Protein AF-A0A9E2RJV8-F1 (afdb_monomer_lite)

Structure (mmCIF, N/CA/C/O backbone):
data_AF-A0A9E2RJV8-F1
#
_entry.id   AF-A0A9E2RJV8-F1
#
loop_
_atom_site.group_PDB
_atom_site.id
_atom_site.type_symbol
_atom_site.label_atom_id
_atom_site.label_alt_id
_atom_site.label_comp_id
_atom_site.label_asym_id
_atom_site.label_entity_id
_atom_site.label_seq_id
_atom_site.pdbx_PDB_ins_code
_atom_site.Cartn_x
_atom_site.Cartn_y
_atom_site.Cartn_z
_atom_site.occupancy
_atom_site.B_iso_or_equiv
_atom_site.auth_seq_id
_atom_site.auth_comp_id
_atom_site.auth_asym_id
_atom_site.auth_atom_id
_atom_site.pdbx_PDB_model_num
ATOM 1 N N . MET A 1 1 ? 11.365 17.466 -7.780 1.00 45.25 1 MET A N 1
ATOM 2 C CA . MET A 1 1 ? 11.396 16.593 -8.972 1.00 45.25 1 MET A CA 1
ATOM 3 C C . MET A 1 1 ? 10.078 15.843 -9.010 1.00 45.25 1 MET A C 1
ATOM 5 O O . MET A 1 1 ? 9.715 15.278 -7.991 1.00 45.25 1 MET A O 1
ATOM 9 N N . ASN A 1 2 ? 9.336 15.902 -10.117 1.00 55.72 2 ASN A N 1
ATOM 10 C CA . ASN A 1 2 ? 8.116 15.109 -10.279 1.00 55.72 2 ASN A CA 1
ATOM 11 C C . ASN A 1 2 ? 8.530 13.713 -10.754 1.00 55.72 2 ASN A C 1
ATOM 13 O O . ASN A 1 2 ? 8.803 13.525 -11.942 1.00 55.72 2 ASN A O 1
ATOM 17 N N . SER A 1 3 ? 8.650 12.765 -9.827 1.00 64.25 3 SER A N 1
ATOM 18 C CA . SER A 1 3 ? 8.932 11.364 -10.138 1.00 64.25 3 SER A CA 1
ATOM 19 C C . SER A 1 3 ? 7.815 10.815 -11.028 1.00 64.25 3 SER A C 1
ATOM 21 O O . SER A 1 3 ? 6.638 10.880 -10.676 1.00 64.25 3 SER A O 1
ATOM 23 N N . ARG A 1 4 ? 8.169 10.310 -12.214 1.00 83.19 4 ARG A N 1
ATOM 24 C CA . ARG A 1 4 ? 7.227 9.634 -13.118 1.00 83.19 4 ARG A CA 1
ATOM 25 C C . ARG A 1 4 ? 7.193 8.161 -12.739 1.00 83.19 4 ARG A C 1
ATOM 27 O O . ARG A 1 4 ? 8.244 7.524 -12.721 1.00 83.19 4 ARG A O 1
ATOM 34 N N . GLY A 1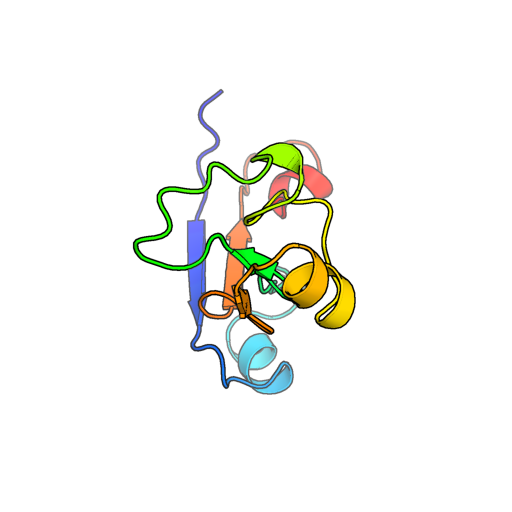 5 ? 6.010 7.642 -12.441 1.00 88.81 5 GLY A N 1
ATOM 35 C CA . GLY A 1 5 ? 5.839 6.266 -11.994 1.00 88.81 5 GLY A CA 1
ATOM 36 C C . GLY A 1 5 ? 4.521 5.658 -12.443 1.00 88.81 5 GLY A C 1
ATOM 37 O O . GLY A 1 5 ? 3.678 6.332 -13.040 1.00 88.81 5 GLY A O 1
ATOM 38 N N . ALA A 1 6 ? 4.367 4.375 -12.144 1.00 90.81 6 ALA A N 1
ATOM 39 C CA . ALA A 1 6 ? 3.139 3.624 -12.341 1.00 90.81 6 ALA A CA 1
ATOM 40 C C . ALA A 1 6 ? 2.633 3.105 -10.994 1.00 90.81 6 ALA A C 1
ATOM 42 O O . ALA A 1 6 ? 3.417 2.705 -10.130 1.00 90.81 6 ALA A O 1
ATOM 43 N N . MET A 1 7 ? 1.310 3.105 -10.840 1.00 92.19 7 MET A N 1
ATOM 44 C CA . MET A 1 7 ? 0.630 2.468 -9.723 1.00 92.19 7 MET A CA 1
ATOM 45 C C . MET A 1 7 ? -0.308 1.398 -10.265 1.00 92.19 7 MET A C 1
ATOM 47 O O . MET A 1 7 ? -1.088 1.663 -11.181 1.00 92.19 7 MET A O 1
ATOM 51 N N . TYR A 1 8 ? -0.249 0.209 -9.678 1.00 92.94 8 TYR A N 1
ATOM 52 C CA . TYR A 1 8 ? -1.179 -0.875 -9.970 1.00 92.94 8 TYR A CA 1
ATOM 53 C C . TYR A 1 8 ? -1.847 -1.333 -8.679 1.00 92.94 8 TYR A C 1
ATOM 55 O O . TYR A 1 8 ? -1.223 -1.318 -7.620 1.00 92.94 8 TYR A O 1
ATOM 63 N N . THR A 1 9 ? -3.128 -1.692 -8.751 1.00 94.94 9 THR A N 1
ATOM 64 C CA . THR A 1 9 ? -3.928 -2.024 -7.566 1.00 94.94 9 THR A CA 1
ATOM 65 C C . THR A 1 9 ? -4.627 -3.364 -7.738 1.00 94.94 9 THR A C 1
ATOM 67 O O . THR A 1 9 ? -4.951 -3.766 -8.857 1.00 94.94 9 THR A O 1
ATOM 70 N N . ALA A 1 10 ? -4.866 -4.054 -6.627 1.00 96.12 10 ALA A N 1
ATOM 71 C CA . ALA A 1 10 ? -5.610 -5.305 -6.594 1.00 96.12 10 ALA A CA 1
ATOM 72 C C . ALA A 1 10 ? -6.596 -5.342 -5.408 1.00 96.12 10 ALA A C 1
ATOM 74 O O . ALA A 1 10 ? -6.399 -4.643 -4.410 1.00 96.12 10 ALA A O 1
ATOM 75 N N . PRO A 1 11 ? -7.686 -6.131 -5.491 1.00 95.88 11 PRO A N 1
ATOM 76 C CA . PRO A 1 11 ? -8.689 -6.205 -4.432 1.00 95.88 11 PRO A CA 1
ATOM 77 C C . PRO A 1 11 ? -8.120 -6.704 -3.102 1.00 95.88 11 PRO A C 1
ATOM 79 O O . PRO A 1 11 ? -7.280 -7.594 -3.076 1.00 95.88 11 PRO A O 1
ATOM 82 N N . ARG A 1 12 ? -8.659 -6.191 -1.991 1.00 93.31 12 ARG A N 1
ATOM 83 C CA . ARG A 1 12 ? -8.257 -6.532 -0.615 1.00 93.31 12 ARG A CA 1
ATOM 84 C C . ARG A 1 12 ? -8.143 -8.033 -0.331 1.00 93.31 12 ARG A C 1
ATOM 8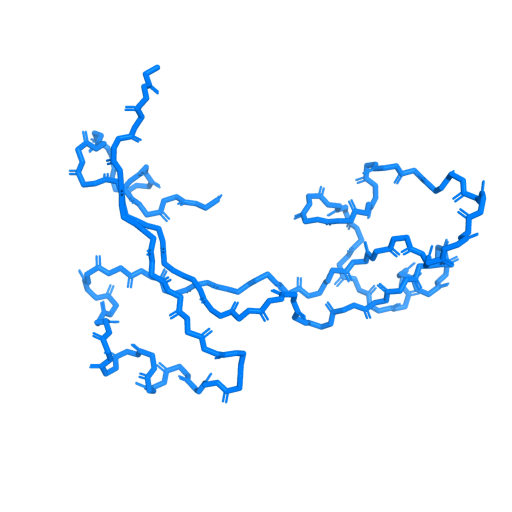6 O O . ARG A 1 12 ? -7.196 -8.450 0.314 1.00 93.31 12 ARG A O 1
ATOM 93 N N . GLY A 1 13 ? -9.124 -8.818 -0.777 1.00 91.19 13 GLY A N 1
ATOM 94 C CA . GLY A 1 13 ? -9.239 -10.244 -0.449 1.00 91.19 13 GLY A CA 1
ATOM 95 C C . GLY A 1 13 ? -8.335 -11.172 -1.263 1.00 91.19 13 GLY A C 1
ATOM 96 O O . GLY A 1 13 ? -8.536 -12.379 -1.225 1.00 91.19 13 GLY A O 1
ATOM 97 N N . MET A 1 14 ? -7.400 -10.631 -2.046 1.00 94.69 14 MET A N 1
ATOM 98 C CA . MET A 1 14 ? -6.463 -11.433 -2.829 1.00 94.69 14 MET A CA 1
ATOM 99 C C . MET A 1 14 ? -5.345 -11.984 -1.940 1.00 94.69 14 MET A C 1
ATOM 101 O O . MET A 1 14 ? -4.806 -11.241 -1.121 1.00 94.69 14 MET A O 1
ATOM 105 N N . SER A 1 15 ? -4.999 -13.262 -2.118 1.00 93.31 15 SER A N 1
ATOM 106 C CA . SER A 1 15 ? -3.836 -13.873 -1.467 1.00 93.31 15 SER A CA 1
ATOM 107 C C . SER A 1 15 ? -2.528 -13.371 -2.079 1.00 93.31 15 SER A C 1
ATOM 109 O O . SER A 1 15 ? -2.494 -12.945 -3.234 1.00 93.31 15 SER A O 1
ATOM 111 N N . GLU A 1 16 ? -1.440 -13.466 -1.317 1.00 91.31 16 GLU A N 1
ATOM 112 C CA . GLU A 1 16 ? -0.100 -13.084 -1.777 1.00 91.31 16 GLU A CA 1
ATOM 113 C C . GLU A 1 16 ? 0.349 -13.884 -3.008 1.00 91.31 16 GLU A C 1
ATOM 115 O O . GLU A 1 16 ? 0.904 -13.302 -3.939 1.00 91.31 16 GLU A O 1
ATOM 120 N N . ASP A 1 17 ? 0.017 -15.176 -3.080 1.00 94.19 17 ASP A N 1
ATOM 121 C CA . ASP A 1 17 ? 0.329 -16.017 -4.242 1.00 94.19 17 ASP A CA 1
ATOM 122 C C . ASP A 1 17 ? -0.332 -15.488 -5.524 1.00 94.19 17 ASP A C 1
ATOM 124 O O . ASP A 1 17 ? 0.335 -15.297 -6.540 1.00 94.19 17 ASP A O 1
ATOM 128 N N . HIS A 1 18 ? -1.622 -15.136 -5.467 1.00 95.62 18 HIS A N 1
ATOM 129 C CA . HIS A 1 18 ? -2.337 -14.565 -6.615 1.00 95.62 18 HIS A CA 1
ATOM 130 C C . HIS A 1 18 ? -1.844 -13.166 -7.002 1.00 95.62 18 HIS A C 1
ATOM 132 O O . HIS A 1 18 ? -1.962 -12.758 -8.162 1.00 95.62 18 HIS A O 1
ATOM 138 N N . LEU A 1 19 ? -1.309 -12.401 -6.050 1.00 95.31 19 LEU A N 1
ATOM 139 C CA . LEU A 1 19 ? -0.656 -11.127 -6.342 1.00 95.31 19 LEU A CA 1
ATOM 140 C C . LEU A 1 19 ? 0.677 -11.352 -7.069 1.00 95.31 19 LEU A C 1
ATOM 142 O O . LEU A 1 19 ? 0.945 -10.683 -8.072 1.00 95.31 19 LEU A O 1
ATOM 146 N N . ASN A 1 20 ? 1.476 -12.316 -6.607 1.00 94.31 20 ASN A N 1
ATOM 147 C CA . ASN A 1 20 ? 2.771 -12.667 -7.191 1.00 94.31 20 ASN A CA 1
ATOM 148 C C . ASN A 1 20 ? 2.640 -13.261 -8.608 1.00 94.31 20 ASN A C 1
ATOM 150 O O . ASN A 1 20 ? 3.482 -12.996 -9.463 1.00 94.31 20 ASN A O 1
ATOM 154 N N . GLU A 1 21 ? 1.553 -13.982 -8.897 1.00 95.38 21 GLU A N 1
ATOM 155 C CA . GLU A 1 21 ? 1.212 -14.432 -10.259 1.00 95.38 21 GLU A CA 1
ATOM 156 C C . GLU A 1 21 ? 0.977 -13.264 -11.234 1.00 95.38 21 GLU A C 1
ATOM 158 O O . GLU A 1 21 ? 1.250 -13.384 -12.429 1.00 95.38 21 GLU A O 1
ATOM 163 N N . ARG A 1 22 ? 0.463 -12.126 -10.745 1.00 94.19 22 ARG A N 1
ATOM 164 C CA . ARG A 1 22 ? 0.158 -10.943 -11.573 1.00 94.19 22 ARG A CA 1
ATOM 165 C C . ARG A 1 22 ? 1.384 -10.078 -11.809 1.00 94.19 22 ARG A C 1
ATOM 167 O O . ARG A 1 22 ? 1.651 -9.674 -12.937 1.00 94.19 22 ARG A O 1
ATOM 174 N N . VAL A 1 23 ? 2.076 -9.739 -10.726 1.00 93.44 23 VAL A N 1
ATOM 175 C CA . VAL A 1 23 ? 3.325 -8.981 -10.758 1.00 93.44 23 VAL A CA 1
ATOM 176 C C . VAL A 1 23 ? 4.297 -9.688 -9.817 1.00 93.44 23 VAL A C 1
ATOM 178 O O . VAL A 1 23 ? 4.089 -9.622 -8.602 1.00 93.44 23 VAL A O 1
ATOM 181 N N . PRO A 1 24 ? 5.331 -10.360 -10.357 1.00 91.06 24 PRO A N 1
ATOM 182 C CA . PRO A 1 24 ? 6.301 -11.078 -9.544 1.00 91.06 24 PRO A CA 1
ATOM 183 C C . PRO A 1 24 ? 7.076 -10.155 -8.603 1.00 91.06 24 PRO A C 1
ATOM 185 O O . PRO A 1 24 ? 7.415 -9.027 -8.974 1.00 91.06 24 PRO A O 1
ATOM 188 N N . LEU A 1 25 ? 7.460 -10.667 -7.430 1.00 86.94 25 LEU A N 1
ATOM 189 C CA . LEU A 1 25 ? 8.243 -9.915 -6.435 1.00 86.94 25 LEU A CA 1
ATOM 190 C C . LEU A 1 25 ? 9.602 -9.409 -6.952 1.00 86.94 25 LEU A C 1
ATOM 192 O O . LEU A 1 25 ? 10.148 -8.449 -6.413 1.00 86.94 25 LEU A O 1
ATOM 196 N N . SER A 1 26 ? 10.145 -10.022 -8.009 1.00 86.25 26 SER A N 1
ATOM 197 C CA . SER A 1 26 ? 11.361 -9.554 -8.687 1.00 86.25 26 SER A CA 1
ATOM 198 C C . SER A 1 26 ? 11.161 -8.263 -9.493 1.00 86.25 26 SER A C 1
ATOM 200 O O . SER A 1 26 ? 12.143 -7.620 -9.856 1.00 86.25 26 SER A O 1
ATOM 202 N N . VAL A 1 27 ? 9.912 -7.881 -9.780 1.00 88.56 27 VAL A N 1
ATOM 203 C CA . VAL A 1 27 ? 9.552 -6.659 -10.516 1.00 88.56 27 VAL A CA 1
ATOM 204 C C . VAL A 1 27 ? 9.153 -5.548 -9.549 1.00 88.56 27 VAL A C 1
ATOM 206 O O . VAL A 1 27 ? 9.622 -4.414 -9.675 1.00 88.56 27 VAL A O 1
ATOM 209 N N . ALA A 1 28 ? 8.277 -5.858 -8.592 1.00 90.31 28 ALA A N 1
ATOM 210 C CA . ALA A 1 28 ? 7.814 -4.911 -7.587 1.00 90.31 28 ALA A CA 1
ATOM 211 C C . ALA A 1 28 ? 7.221 -5.619 -6.366 1.00 90.31 28 ALA A C 1
ATOM 213 O O . ALA A 1 28 ? 6.811 -6.775 -6.439 1.00 90.31 28 ALA A O 1
ATOM 214 N N . GLN A 1 29 ? 7.139 -4.896 -5.251 1.00 89.12 29 GLN A N 1
ATOM 215 C CA . GLN A 1 29 ? 6.601 -5.414 -3.997 1.00 89.12 29 GLN A CA 1
ATOM 216 C C . GLN A 1 29 ? 5.192 -4.874 -3.746 1.00 89.12 29 GLN A C 1
ATOM 218 O O . GLN A 1 29 ? 4.962 -3.661 -3.722 1.00 89.12 29 GLN A O 1
ATOM 223 N N . TRP A 1 30 ? 4.246 -5.792 -3.555 1.00 93.06 30 TRP A N 1
ATOM 224 C CA . TRP A 1 30 ? 2.893 -5.467 -3.123 1.00 93.06 30 TRP A CA 1
ATOM 225 C C . TRP A 1 30 ? 2.901 -4.992 -1.673 1.00 93.06 30 TRP A C 1
ATOM 227 O O . TRP A 1 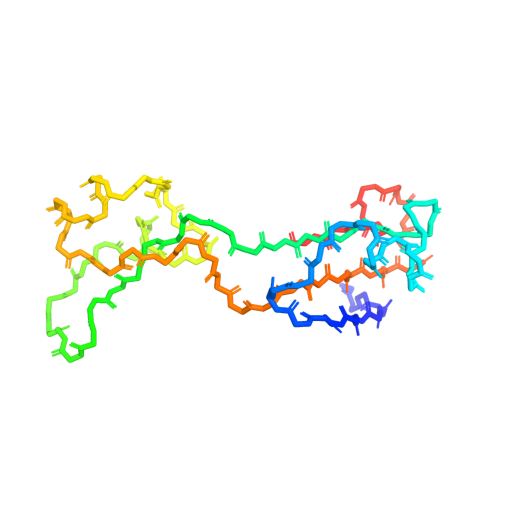30 ? 3.562 -5.579 -0.822 1.00 93.06 30 TRP A O 1
ATOM 237 N N . HIS A 1 31 ? 2.124 -3.958 -1.375 1.00 93.00 31 HIS A N 1
ATOM 238 C CA . HIS A 1 31 ? 1.875 -3.520 -0.006 1.00 93.00 31 HIS A CA 1
ATOM 239 C C . HIS A 1 31 ? 0.393 -3.206 0.190 1.00 93.00 31 HIS A C 1
ATOM 241 O O . HIS A 1 31 ? -0.349 -2.908 -0.753 1.00 93.00 31 HIS A O 1
ATOM 247 N N . ALA A 1 32 ? -0.041 -3.285 1.442 1.00 93.38 32 ALA A N 1
ATOM 248 C CA . ALA A 1 32 ? -1.374 -2.914 1.873 1.00 93.38 32 ALA A CA 1
ATOM 249 C C . ALA A 1 32 ? -1.265 -2.017 3.103 1.00 93.38 32 ALA A C 1
ATOM 251 O O . ALA A 1 32 ? -0.436 -2.236 3.9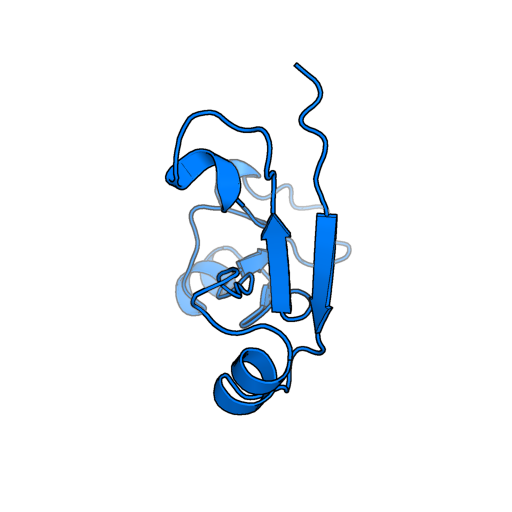84 1.00 93.38 32 ALA A O 1
ATOM 252 N N . HIS A 1 33 ? -2.136 -1.018 3.189 1.00 93.12 33 HIS A N 1
ATOM 253 C CA . HIS A 1 33 ? -2.237 -0.225 4.400 1.00 93.12 33 HIS A CA 1
ATOM 254 C C . HIS A 1 33 ? -3.029 -1.008 5.448 1.00 93.12 33 HIS A C 1
ATOM 256 O O . HIS A 1 33 ? -4.238 -1.185 5.294 1.00 93.12 33 HIS A O 1
ATOM 262 N N . VAL A 1 34 ? -2.357 -1.484 6.493 1.00 93.75 34 VAL A N 1
ATOM 263 C CA . VAL A 1 34 ? -2.946 -2.334 7.537 1.00 93.75 34 VAL A CA 1
ATOM 264 C C . VAL A 1 34 ? -2.943 -1.659 8.902 1.00 93.75 34 VAL A C 1
ATOM 266 O O . VAL A 1 34 ? -2.166 -0.739 9.144 1.00 93.75 34 VAL A O 1
ATOM 269 N N . ASN A 1 35 ? -3.825 -2.127 9.784 1.00 94.62 35 ASN A N 1
ATOM 270 C CA . ASN A 1 35 ? -3.912 -1.722 11.186 1.00 94.62 35 ASN A CA 1
ATOM 271 C C . ASN A 1 35 ? -4.052 -0.206 11.401 1.00 94.62 35 ASN A C 1
ATOM 273 O O . ASN A 1 35 ? -3.313 0.405 12.169 1.00 94.62 35 ASN A O 1
ATOM 277 N N . ILE A 1 36 ? -5.007 0.419 10.713 1.00 92.56 36 ILE A N 1
ATOM 278 C CA . ILE A 1 36 ? -5.161 1.877 10.713 1.00 92.56 36 ILE A CA 1
ATOM 279 C C . ILE A 1 36 ? -6.272 2.304 11.658 1.00 92.56 36 ILE A C 1
ATOM 281 O O . ILE A 1 36 ? -7.382 1.776 11.607 1.00 92.56 36 ILE A O 1
ATOM 285 N N . CYS A 1 37 ? -6.008 3.337 12.454 1.00 92.69 37 CYS A N 1
ATOM 286 C CA . CYS A 1 37 ? -7.027 3.996 13.258 1.00 92.69 37 CYS A CA 1
ATOM 287 C C . CYS A 1 37 ? -7.554 5.267 12.579 1.00 92.69 37 CYS A C 1
ATOM 289 O O . CYS A 1 37 ? -6.803 6.221 12.359 1.00 92.69 37 CYS A O 1
ATOM 291 N N . PHE A 1 38 ? -8.849 5.317 12.264 1.00 89.44 38 PHE A N 1
ATOM 292 C CA . PHE A 1 38 ? -9.499 6.516 11.723 1.00 89.44 38 PHE A CA 1
ATOM 293 C C . PHE A 1 38 ? -10.291 7.275 12.785 1.00 89.44 38 PHE A C 1
ATOM 295 O O . PHE A 1 38 ? -10.731 6.710 13.785 1.00 89.44 38 PHE A O 1
ATOM 302 N N . GLN A 1 39 ? -10.521 8.566 12.534 1.00 84.94 39 GLN A N 1
ATOM 303 C CA . GLN A 1 39 ? -11.560 9.290 13.262 1.00 84.94 39 GLN A CA 1
ATOM 304 C C . GLN A 1 39 ? -12.925 8.643 12.975 1.00 84.94 39 GLN A C 1
ATOM 306 O O . GLN A 1 39 ? -13.171 8.259 11.824 1.00 84.94 39 GLN A O 1
ATOM 311 N N . PRO A 1 40 ? -13.803 8.514 13.984 1.00 81.12 40 PRO A N 1
ATOM 312 C CA . PRO A 1 40 ? -15.184 8.119 13.756 1.00 81.12 40 PRO A CA 1
ATOM 313 C C . PRO A 1 40 ? -15.874 9.142 12.861 1.00 81.12 40 PRO A C 1
ATOM 315 O O . PRO A 1 40 ? -15.644 10.353 12.979 1.00 81.12 40 PRO A O 1
ATOM 318 N N . ASP A 1 41 ? -16.731 8.650 11.983 1.00 73.19 41 ASP A N 1
ATOM 319 C CA . ASP A 1 41 ? -17.604 9.459 11.150 1.00 73.19 41 ASP A CA 1
ATOM 320 C C . ASP A 1 41 ? -18.493 10.378 12.001 1.00 73.19 41 ASP A C 1
ATOM 322 O O . ASP A 1 41 ? -18.953 10.024 13.082 1.00 73.19 41 ASP A O 1
ATOM 326 N N . GLY A 1 42 ? -18.670 11.622 11.551 1.00 64.81 42 GLY A N 1
ATOM 327 C CA . GLY A 1 42 ? -19.529 12.601 12.227 1.00 64.81 42 GLY A CA 1
ATOM 328 C C . GLY A 1 42 ? -19.059 13.059 13.615 1.00 64.81 42 GLY A C 1
ATOM 329 O O . GLY A 1 42 ? -19.710 13.908 14.225 1.00 64.81 42 GLY A O 1
ATOM 330 N N . SER A 1 43 ? -17.929 12.560 14.129 1.00 60.09 43 SER A N 1
ATOM 331 C CA . SER A 1 43 ? -17.432 12.969 15.438 1.00 60.09 43 SER A CA 1
ATOM 332 C C . SER A 1 43 ? -16.841 14.385 15.372 1.00 60.09 43 SER A C 1
ATOM 334 O O . SER A 1 43 ? -15.761 14.630 14.845 1.00 60.09 43 SER A O 1
ATOM 336 N N . GLY A 1 44 ? -17.537 15.359 15.964 1.00 55.81 44 GLY A N 1
ATOM 337 C CA . GLY A 1 44 ? -17.001 16.711 16.188 1.00 55.81 44 GLY A CA 1
ATOM 338 C C . GLY A 1 44 ? -15.788 16.741 17.137 1.00 55.81 44 GLY A C 1
ATOM 339 O O . GLY A 1 44 ? -15.182 17.793 17.349 1.00 55.81 44 GLY A O 1
ATOM 340 N N . ARG A 1 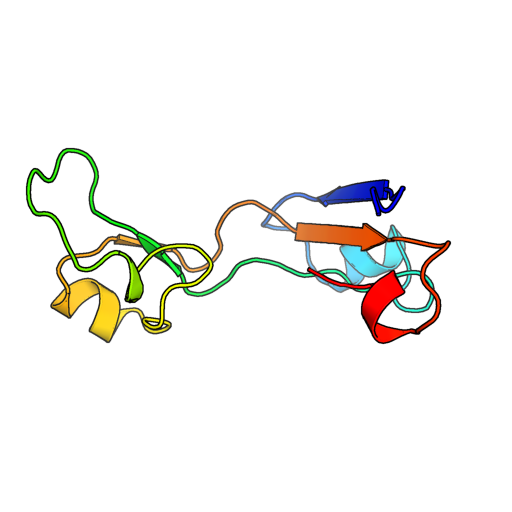45 ? -15.409 15.588 17.710 1.00 60.69 45 ARG A N 1
ATOM 341 C CA . ARG A 1 45 ? -14.197 15.402 18.512 1.00 60.69 45 ARG A CA 1
ATOM 342 C C . ARG A 1 45 ? -12.978 15.407 17.595 1.00 60.69 45 ARG A C 1
ATOM 344 O O . ARG A 1 45 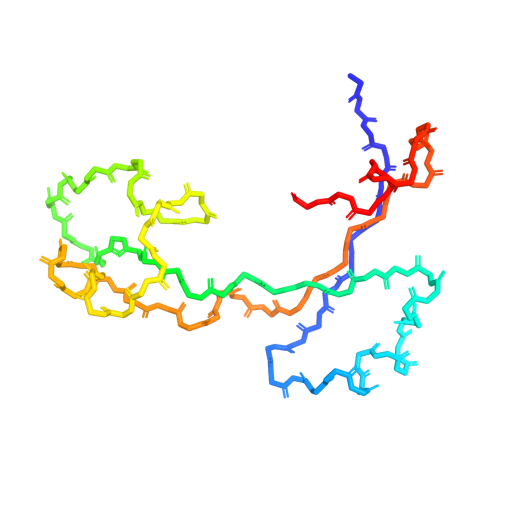? -12.636 14.406 16.974 1.00 60.69 45 ARG A O 1
ATOM 351 N N . ARG A 1 46 ? -12.261 16.534 17.583 1.00 59.72 46 ARG A N 1
ATOM 352 C CA . ARG A 1 46 ? -10.911 16.613 17.011 1.00 59.72 46 ARG A CA 1
ATOM 353 C C . ARG A 1 46 ? -9.960 15.736 17.823 1.00 59.72 46 ARG A C 1
ATOM 355 O O . ARG A 1 46 ? -9.345 16.190 18.782 1.00 59.72 46 ARG A O 1
ATOM 362 N N . MET A 1 47 ? -9.837 14.475 17.434 1.00 65.56 47 MET A N 1
ATOM 363 C CA . MET A 1 47 ? -8.766 13.614 17.925 1.00 65.56 47 MET A CA 1
ATOM 364 C C . MET A 1 47 ? -7.426 14.076 17.327 1.00 65.56 47 MET A C 1
ATOM 366 O O . MET A 1 47 ? -7.400 14.659 16.237 1.00 65.56 47 MET A O 1
ATOM 370 N N . ASN A 1 48 ? -6.310 13.837 18.023 1.00 72.06 48 ASN A N 1
ATOM 371 C CA . ASN A 1 48 ? -4.994 14.279 17.565 1.00 72.06 48 ASN A CA 1
ATOM 372 C C . ASN A 1 48 ? -4.665 13.655 16.199 1.00 72.06 48 ASN A C 1
ATOM 374 O O . ASN A 1 48 ? -4.474 12.447 16.076 1.00 72.06 48 ASN A O 1
ATOM 378 N N . ARG A 1 49 ? -4.555 14.495 15.166 1.00 67.75 49 ARG A N 1
ATOM 379 C CA . ARG A 1 49 ? -4.301 14.066 13.783 1.00 67.75 49 ARG A CA 1
ATOM 380 C C . ARG A 1 49 ? -2.955 13.347 13.613 1.00 67.75 49 ARG A C 1
ATOM 382 O O . ARG A 1 49 ? -2.786 12.650 12.624 1.00 67.75 49 ARG A O 1
ATOM 389 N N . LYS A 1 50 ? -2.022 13.484 14.568 1.00 79.38 50 LYS A N 1
ATOM 390 C CA . LYS A 1 50 ? -0.751 12.736 14.589 1.00 79.38 50 LYS A CA 1
ATOM 391 C C . LYS A 1 50 ? -0.923 11.260 14.961 1.00 79.38 50 LYS A C 1
ATOM 393 O O . LYS A 1 50 ? -0.071 10.454 14.621 1.00 79.38 50 LYS A O 1
ATOM 398 N N . GLN A 1 51 ? -1.999 10.903 15.661 1.00 79.88 51 GLN A N 1
ATOM 399 C CA . GLN A 1 51 ? -2.233 9.531 16.121 1.00 79.88 51 GLN A CA 1
ATOM 400 C C . GLN A 1 51 ? -3.021 8.688 15.108 1.00 79.88 51 GLN A C 1
ATOM 402 O O . GLN A 1 51 ? -3.096 7.476 15.263 1.00 79.88 51 GLN A O 1
ATOM 407 N N . LEU A 1 52 ? -3.597 9.309 14.072 1.00 83.44 52 LEU A N 1
ATOM 408 C CA . LEU A 1 52 ? -4.642 8.711 13.238 1.00 83.44 52 LEU A CA 1
ATOM 409 C C . LEU A 1 52 ? -4.326 8.771 11.748 1.00 83.44 52 LEU A C 1
ATOM 411 O O . LEU A 1 52 ? -3.586 9.635 11.278 1.00 83.44 52 LEU A O 1
ATOM 415 N N . GLY A 1 53 ? -5.005 7.911 10.994 1.00 83.69 53 GLY A N 1
ATOM 416 C CA . GLY A 1 53 ? -4.897 7.812 9.545 1.00 83.69 53 GLY A CA 1
ATOM 417 C C . GLY A 1 53 ? -3.651 7.052 9.096 1.00 83.69 53 GLY A C 1
ATOM 418 O O . GLY A 1 53 ? -2.977 6.409 9.891 1.00 83.69 53 GLY A O 1
ATOM 419 N N . LEU A 1 54 ? -3.342 7.145 7.800 1.00 84.19 54 LEU A N 1
ATOM 420 C CA . LEU A 1 54 ? -2.286 6.352 7.147 1.00 84.19 54 LEU A CA 1
ATOM 421 C C . LEU A 1 54 ? -0.878 6.569 7.729 1.00 84.19 54 LEU A C 1
ATOM 423 O O . LEU A 1 54 ? -0.010 5.729 7.552 1.00 84.19 54 LEU A O 1
ATOM 427 N N . LYS A 1 55 ? -0.648 7.707 8.393 1.00 83.19 55 LYS A N 1
ATOM 428 C CA . LYS A 1 55 ? 0.627 8.065 9.040 1.00 83.19 55 LYS A CA 1
ATOM 429 C C . LYS A 1 55 ? 0.484 8.210 10.559 1.00 83.19 55 LYS A C 1
ATOM 431 O O . LYS A 1 55 ? 1.297 8.880 11.191 1.00 83.19 55 LYS A O 1
ATOM 436 N N . GLY A 1 56 ? -0.601 7.677 11.117 1.00 84.62 56 GLY A N 1
ATOM 437 C CA . GLY A 1 56 ? -0.869 7.708 12.546 1.00 84.62 56 GLY A CA 1
ATOM 438 C C . GLY A 1 56 ? 0.062 6.776 13.315 1.00 84.62 56 GLY A C 1
ATOM 439 O O . GLY A 1 56 ? 0.580 5.809 12.768 1.00 84.62 56 GLY A O 1
ATOM 440 N N . THR A 1 57 ? 0.264 7.063 14.598 1.00 88.06 57 THR A N 1
ATOM 441 C CA . THR A 1 57 ? 1.079 6.218 15.483 1.00 88.06 57 THR A CA 1
ATOM 442 C C . THR A 1 57 ? 0.303 5.057 16.108 1.00 88.06 57 THR A C 1
ATOM 444 O O . THR A 1 57 ? 0.929 4.152 16.645 1.00 88.06 57 THR A O 1
ATOM 447 N N . ILE A 1 58 ? -1.036 5.085 16.094 1.00 88.88 58 ILE A N 1
ATOM 448 C CA . ILE A 1 58 ? -1.862 4.000 16.640 1.00 88.88 58 ILE A CA 1
ATOM 449 C C . ILE A 1 58 ? -1.977 2.888 15.599 1.00 88.88 58 ILE A C 1
ATOM 451 O O . ILE A 1 58 ? -2.606 3.088 14.557 1.00 88.88 58 ILE A O 1
ATOM 455 N N . ALA A 1 59 ? -1.415 1.724 15.923 1.00 89.62 59 ALA A N 1
ATOM 456 C CA . ALA A 1 59 ? -1.382 0.550 15.051 1.00 89.62 59 ALA A CA 1
ATOM 457 C C . ALA A 1 59 ? -2.036 -0.694 15.678 1.00 89.62 59 ALA A C 1
ATOM 459 O O . ALA A 1 59 ? -1.950 -1.784 15.121 1.00 89.62 59 ALA A O 1
ATOM 460 N N . THR A 1 60 ? -2.690 -0.563 16.836 1.00 94.44 60 THR A N 1
ATOM 461 C CA . THR A 1 60 ? -3.423 -1.669 17.466 1.00 94.44 60 THR A CA 1
ATOM 462 C C . THR A 1 60 ? -4.907 -1.351 17.601 1.00 94.44 60 THR A C 1
ATOM 464 O O . THR A 1 60 ? -5.316 -0.194 17.736 1.00 94.44 60 THR A O 1
ATOM 467 N N . GLU A 1 61 ? -5.732 -2.397 17.573 1.00 94.50 61 GLU A N 1
ATOM 468 C CA . GLU A 1 61 ? -7.179 -2.258 17.723 1.00 94.50 61 GLU A CA 1
ATOM 469 C C . GLU A 1 61 ? -7.556 -1.684 19.094 1.00 94.50 61 GLU A C 1
ATOM 471 O O . GLU A 1 61 ? -8.339 -0.739 19.168 1.00 94.50 61 GLU A O 1
ATOM 476 N N . SER A 1 62 ? -6.941 -2.192 20.166 1.00 94.19 62 SER A N 1
ATOM 477 C CA . SER A 1 62 ? -7.211 -1.751 21.539 1.00 94.19 62 SER A CA 1
ATOM 478 C C . SER A 1 62 ? -6.888 -0.269 21.747 1.00 94.19 62 SER A C 1
ATOM 480 O O . SER A 1 62 ? -7.730 0.482 22.239 1.00 94.19 62 SER A O 1
ATOM 482 N N . GLU A 1 63 ? -5.710 0.196 21.315 1.00 92.38 63 GLU A N 1
ATOM 483 C CA . GLU A 1 63 ? -5.345 1.617 21.407 1.00 92.38 63 GLU A CA 1
ATOM 484 C C . GLU A 1 63 ? -6.282 2.495 20.573 1.00 92.38 63 GLU A C 1
ATOM 486 O O . GLU A 1 63 ? -6.655 3.589 20.999 1.00 92.38 63 GLU A O 1
ATOM 491 N N . CYS A 1 64 ? -6.700 2.015 19.398 1.00 91.94 64 CYS A N 1
ATOM 492 C CA . CYS A 1 64 ? -7.630 2.750 18.552 1.00 91.94 64 CYS A CA 1
ATOM 493 C C . CYS A 1 64 ? -8.998 2.908 19.219 1.00 91.94 64 CYS A C 1
ATOM 495 O O . CYS A 1 64 ? -9.545 4.011 19.246 1.00 91.94 64 CYS A O 1
ATOM 497 N N . GLN A 1 65 ? -9.526 1.837 19.811 1.00 91.06 65 GLN A N 1
ATOM 498 C CA . GLN A 1 65 ? -10.787 1.866 20.548 1.00 91.06 65 GLN A CA 1
ATOM 499 C C . GLN A 1 65 ? -10.699 2.772 21.785 1.00 91.06 65 GLN A C 1
ATOM 501 O O . GLN A 1 65 ? -11.599 3.580 22.012 1.00 91.06 65 GLN A O 1
ATOM 506 N N . GLN A 1 66 ? -9.596 2.716 22.541 1.00 89.81 66 GLN A N 1
ATOM 507 C CA . GLN A 1 66 ? -9.353 3.594 23.697 1.00 89.81 66 GLN A CA 1
ATOM 508 C C . GLN A 1 66 ? -9.268 5.072 23.302 1.00 89.81 66 GLN A C 1
ATOM 510 O O . GLN A 1 66 ? -9.779 5.942 24.009 1.00 89.81 66 GLN A O 1
ATOM 515 N N . ALA A 1 67 ? -8.676 5.366 22.143 1.00 87.19 67 ALA A N 1
ATOM 516 C CA . ALA A 1 67 ? -8.674 6.709 21.574 1.00 87.19 67 ALA A CA 1
ATOM 517 C C . ALA A 1 67 ? -10.075 7.160 21.112 1.00 87.19 67 ALA A C 1
ATOM 519 O O . ALA A 1 67 ? -10.272 8.345 20.837 1.00 87.19 67 ALA A O 1
ATOM 520 N N . GLY A 1 68 ? -11.051 6.248 21.058 1.00 86.69 68 GLY A N 1
ATOM 521 C CA . GLY A 1 68 ? -12.387 6.485 20.523 1.00 86.69 68 GLY A CA 1
ATOM 522 C C . GLY A 1 68 ? -12.403 6.530 18.999 1.00 86.69 68 GLY A C 1
ATOM 523 O O . GLY A 1 68 ? -13.219 7.248 18.436 1.00 86.69 68 GLY A O 1
ATOM 524 N N . GLY A 1 69 ? -11.469 5.841 18.341 1.00 89.06 69 GLY A N 1
ATOM 525 C CA . GLY A 1 69 ? -11.349 5.743 16.892 1.00 89.06 69 GLY A CA 1
ATOM 526 C C . GLY A 1 69 ? -12.025 4.511 16.293 1.00 89.06 69 GLY A C 1
ATOM 527 O O . GLY A 1 69 ? -12.511 3.624 16.992 1.00 89.06 69 GLY A O 1
ATOM 528 N N . ARG A 1 70 ? -12.026 4.453 14.959 1.00 91.62 70 ARG A N 1
ATOM 529 C CA . ARG A 1 70 ? -12.490 3.305 14.174 1.00 91.62 70 ARG A CA 1
ATOM 530 C C . ARG A 1 70 ? -11.289 2.529 13.648 1.00 91.62 70 ARG A C 1
ATOM 532 O O . ARG A 1 70 ? -10.582 3.024 12.765 1.00 91.62 70 ARG A O 1
ATOM 539 N N . PHE A 1 71 ? -11.077 1.324 14.172 1.00 94.25 71 PHE A N 1
ATOM 540 C CA . PHE A 1 71 ? -10.008 0.445 13.710 1.00 94.25 71 PHE A CA 1
ATOM 541 C C . PHE A 1 71 ? -10.353 -0.166 12.351 1.00 94.25 71 PHE A C 1
ATOM 543 O O . PHE A 1 71 ? -11.489 -0.567 12.088 1.00 94.25 71 PHE A O 1
ATOM 550 N N . VAL A 1 72 ? -9.364 -0.200 11.467 1.00 93.56 72 VAL A N 1
ATOM 551 C CA . VAL A 1 72 ? -9.479 -0.707 10.107 1.00 93.56 72 VAL A CA 1
ATOM 552 C C . VAL A 1 72 ? -8.304 -1.658 9.861 1.00 93.56 72 VAL A C 1
ATOM 554 O O . VAL A 1 72 ? -7.190 -1.185 9.629 1.00 93.56 72 VAL A O 1
ATOM 557 N N . PRO A 1 73 ? -8.540 -2.987 9.884 1.00 93.62 73 PRO A N 1
ATOM 558 C CA . PRO A 1 73 ? -7.479 -3.988 9.738 1.00 93.62 73 PRO A CA 1
ATOM 559 C C . PRO A 1 73 ? -6.705 -3.856 8.426 1.00 93.62 73 PRO A C 1
ATOM 561 O O . PRO A 1 73 ? -5.496 -4.026 8.391 1.00 93.62 73 PRO A O 1
ATOM 564 N N . GLN A 1 74 ? -7.401 -3.479 7.354 1.00 94.00 74 GLN A N 1
ATOM 565 C CA . GLN A 1 74 ? -6.808 -3.101 6.078 1.00 94.00 74 GLN A CA 1
ATOM 566 C C . GLN A 1 74 ? -7.606 -1.932 5.508 1.00 94.00 74 GLN A C 1
ATOM 568 O O . GLN A 1 74 ? -8.834 -1.934 5.595 1.00 94.00 74 GLN A O 1
ATOM 573 N N . ALA A 1 75 ? -6.964 -0.920 4.938 1.00 91.31 75 ALA A N 1
ATOM 574 C CA . ALA A 1 75 ? -7.603 0.202 4.257 1.00 91.31 75 ALA A CA 1
ATOM 575 C C . ALA A 1 75 ? -7.328 0.098 2.752 1.00 91.31 75 ALA A C 1
ATOM 577 O O . ALA A 1 75 ? -6.185 -0.044 2.337 1.00 91.31 75 ALA A O 1
ATOM 578 N N . GLY A 1 76 ? -8.380 0.149 1.928 1.00 91.69 76 GLY A N 1
ATOM 579 C CA . GLY A 1 76 ? -8.258 -0.129 0.493 1.00 91.69 76 GLY A CA 1
ATOM 580 C C . GLY A 1 76 ? -7.915 -1.593 0.183 1.00 91.69 76 GLY A C 1
ATOM 581 O O . GLY A 1 76 ? -8.241 -2.484 0.976 1.00 91.69 76 GLY A O 1
ATOM 582 N N . GLY A 1 77 ? -7.334 -1.817 -0.995 1.00 94.50 77 GLY A N 1
ATOM 583 C CA . GLY A 1 77 ? -6.792 -3.100 -1.443 1.00 94.50 77 GLY A CA 1
ATOM 584 C C . GLY A 1 77 ? -5.263 -3.120 -1.415 1.00 94.50 77 GLY A C 1
ATOM 585 O O . GLY A 1 77 ? -4.644 -2.370 -0.663 1.00 94.50 77 GLY A O 1
ATOM 586 N N . TRP A 1 78 ? -4.672 -3.978 -2.236 1.00 96.19 78 TRP A N 1
ATOM 587 C CA . TRP A 1 78 ? -3.229 -4.053 -2.448 1.00 96.19 78 TRP A CA 1
ATOM 588 C C . TRP A 1 78 ? -2.779 -3.052 -3.500 1.00 96.19 78 TRP A C 1
ATOM 590 O O . TRP A 1 78 ? -3.535 -2.734 -4.426 1.00 96.19 78 TRP A O 1
ATOM 600 N N . MET A 1 79 ? -1.547 -2.573 -3.373 1.00 95.38 79 MET A N 1
ATOM 601 C CA . MET A 1 79 ? -0.972 -1.592 -4.283 1.00 95.38 79 MET A CA 1
ATOM 602 C C . MET A 1 79 ? 0.497 -1.902 -4.557 1.00 95.38 79 MET A C 1
ATOM 604 O O . MET A 1 79 ? 1.204 -2.458 -3.719 1.00 95.38 79 MET A O 1
ATOM 608 N N . ILE A 1 80 ? 0.945 -1.510 -5.742 1.00 93.81 80 ILE A N 1
ATOM 609 C CA . ILE A 1 80 ? 2.349 -1.403 -6.125 1.00 93.81 80 ILE A CA 1
ATOM 610 C C . ILE A 1 80 ? 2.587 0.033 -6.572 1.00 93.81 80 ILE A C 1
ATOM 612 O O . ILE A 1 80 ? 1.786 0.580 -7.333 1.00 93.81 80 ILE A O 1
ATOM 616 N N . HIS A 1 81 ? 3.723 0.594 -6.166 1.00 92.06 81 HIS A N 1
ATOM 617 C CA . HIS A 1 81 ? 4.288 1.809 -6.737 1.00 92.06 81 HIS A CA 1
ATOM 618 C C . HIS A 1 81 ? 5.644 1.473 -7.363 1.00 92.06 81 HIS A C 1
ATOM 620 O O . HIS A 1 81 ? 6.473 0.825 -6.726 1.00 92.06 81 HIS A O 1
ATOM 626 N N . VAL A 1 82 ? 5.863 1.895 -8.611 1.00 91.50 82 VAL A N 1
ATOM 627 C CA . VAL A 1 82 ? 7.174 1.798 -9.269 1.00 91.50 82 VAL A CA 1
ATOM 628 C C . VAL A 1 82 ? 7.541 3.141 -9.882 1.00 91.50 82 VAL A C 1
ATOM 630 O O . VAL A 1 82 ? 6.807 3.674 -10.717 1.00 91.50 82 VAL A O 1
ATOM 633 N N . TYR A 1 83 ? 8.709 3.652 -9.509 1.00 92.25 83 TYR A N 1
ATOM 634 C CA . TYR A 1 83 ? 9.328 4.855 -10.058 1.00 92.25 83 TYR A CA 1
ATOM 635 C C . TYR A 1 83 ? 10.642 4.461 -10.747 1.00 92.25 83 TYR A C 1
ATOM 637 O O . TYR A 1 83 ? 11.717 4.599 -10.167 1.00 92.25 83 TYR A O 1
ATOM 645 N N . PRO A 1 84 ? 10.588 3.940 -11.986 1.00 89.19 84 PRO A N 1
ATOM 646 C CA . PRO A 1 84 ? 11.714 3.226 -12.599 1.00 89.19 84 PRO A CA 1
ATOM 647 C C . PRO A 1 84 ? 12.925 4.114 -12.920 1.00 89.19 84 PRO A C 1
ATOM 649 O O . PRO A 1 84 ? 13.985 3.606 -13.264 1.00 89.19 84 PRO A O 1
ATOM 652 N N . PHE A 1 85 ? 12.769 5.437 -12.836 1.00 89.94 85 PHE A N 1
ATOM 653 C CA . PHE A 1 85 ? 13.816 6.416 -13.136 1.00 89.94 85 PHE A CA 1
ATOM 654 C C . PHE A 1 85 ? 14.487 6.997 -11.882 1.00 89.94 85 PHE A C 1
ATOM 656 O O . PHE A 1 85 ? 15.281 7.930 -11.994 1.00 89.94 85 PHE A O 1
ATOM 663 N N . GLU A 1 86 ? 14.147 6.498 -10.694 1.00 91.44 86 GLU A N 1
ATOM 664 C CA . GLU A 1 86 ? 14.814 6.885 -9.453 1.00 91.44 86 GLU A CA 1
ATOM 665 C C . GLU A 1 86 ? 16.205 6.245 -9.339 1.00 91.44 86 GLU A C 1
ATOM 667 O O . GLU A 1 86 ? 16.485 5.194 -9.912 1.00 91.44 86 GLU A O 1
ATOM 672 N N . SER A 1 87 ? 17.105 6.900 -8.604 1.00 89.56 87 SER A N 1
ATOM 673 C CA . SER A 1 87 ? 18.534 6.545 -8.607 1.00 89.56 87 SER A CA 1
ATOM 674 C C . SER A 1 87 ? 18.927 5.458 -7.606 1.00 89.56 87 SER A C 1
ATOM 676 O O . SER A 1 87 ? 20.070 5.006 -7.638 1.00 89.56 87 SER A O 1
ATOM 678 N N . THR A 1 88 ? 18.028 5.058 -6.700 1.00 88.56 88 THR A N 1
ATOM 679 C CA . THR A 1 88 ? 18.298 3.995 -5.723 1.00 88.56 88 THR A CA 1
ATOM 680 C C . THR A 1 88 ? 17.158 2.978 -5.682 1.00 88.56 88 THR A C 1
ATOM 682 O O . THR A 1 88 ? 15.999 3.373 -5.842 1.00 88.56 88 THR A O 1
ATOM 685 N N . PRO A 1 89 ? 17.462 1.689 -5.433 1.00 84.44 89 PRO A N 1
ATOM 686 C CA . PRO A 1 89 ? 16.475 0.634 -5.200 1.00 84.44 89 PRO A CA 1
ATOM 687 C C . PRO A 1 89 ? 15.293 1.073 -4.321 1.00 84.44 89 PRO A C 1
ATOM 689 O O . PRO A 1 89 ? 14.134 0.960 -4.707 1.00 84.44 89 PRO A O 1
ATOM 692 N N . GLU A 1 90 ? 15.568 1.681 -3.171 1.00 85.81 90 GLU A N 1
ATOM 693 C CA . GLU A 1 90 ? 14.551 2.057 -2.181 1.00 85.81 90 GLU A CA 1
ATOM 694 C C . GLU A 1 90 ? 13.585 3.117 -2.718 1.00 85.81 90 GLU A C 1
ATOM 696 O O . GLU A 1 90 ? 12.408 3.134 -2.361 1.00 85.81 90 GLU A O 1
ATOM 701 N N . ARG A 1 91 ? 14.075 4.004 -3.590 1.00 88.19 91 ARG A N 1
ATOM 702 C CA . ARG A 1 91 ? 13.256 5.036 -4.229 1.00 88.19 91 ARG A CA 1
ATOM 703 C C . ARG A 1 91 ? 12.427 4.491 -5.389 1.00 88.19 91 ARG A C 1
ATOM 705 O O . ARG A 1 91 ? 11.355 5.029 -5.650 1.00 88.19 91 ARG A O 1
ATOM 712 N N . ILE A 1 92 ? 12.876 3.419 -6.046 1.00 88.25 92 ILE A N 1
ATOM 713 C CA . ILE A 1 92 ? 12.129 2.780 -7.137 1.00 88.25 92 ILE A CA 1
ATOM 714 C C . ILE A 1 92 ? 10.829 2.156 -6.611 1.00 88.25 92 ILE A C 1
ATOM 716 O O . ILE A 1 92 ? 9.797 2.303 -7.262 1.00 88.25 92 ILE A O 1
ATOM 720 N N . TRP A 1 93 ? 10.847 1.528 -5.431 1.00 86.38 93 TRP A N 1
ATOM 721 C CA . TRP A 1 93 ? 9.694 0.812 -4.851 1.00 86.38 93 TRP A CA 1
ATOM 722 C C . TRP A 1 93 ? 9.088 1.495 -3.608 1.00 86.38 93 TRP A C 1
ATOM 724 O O . TRP A 1 93 ? 8.502 0.839 -2.747 1.00 86.38 93 TRP A O 1
ATOM 734 N N . THR A 1 94 ? 9.251 2.815 -3.483 1.00 79.12 94 THR A N 1
ATOM 735 C CA . THR A 1 94 ? 8.784 3.586 -2.315 1.00 79.12 94 THR A CA 1
ATOM 736 C C . THR A 1 94 ? 7.250 3.692 -2.229 1.00 79.12 94 THR A C 1
ATOM 738 O O . THR A 1 94 ? 6.574 3.707 -3.261 1.00 79.12 94 THR A O 1
ATOM 741 N N . HIS A 1 95 ? 6.712 3.804 -1.004 1.00 70.75 95 HIS A N 1
ATOM 742 C CA . HIS A 1 95 ? 5.288 3.988 -0.676 1.00 70.75 95 HIS A CA 1
ATOM 743 C C . HIS A 1 95 ? 5.092 5.079 0.393 1.00 70.75 95 HIS A C 1
ATOM 745 O O . HIS A 1 95 ? 5.958 5.198 1.291 1.00 70.75 95 HIS A O 1
#

Secondary structure (DSSP, 8-state):
-----EEEEE-TT--HHHHHHHS-TTT---EEEEEEEEPPTT------TTSSSTT-S--SHHHHHHTT-EEEEEEEEEEEEE-TT-SSHHHHT--

Sequence (95 aa):
MNSRGAMYTAPRGMSEDHLNERVPLSVAQWHAHVNICFQPDGSGRRMNRKQLGLKGTIATESECQQAGGRFVPQAGGWMIHVYPFESTPERIWTH

Foldseek 3Di:
DPQDKDKDFDFAPDDPVNVCVVPNVVRADKDWQAQFWAADPPDPDPQPPCQGDSNHPHRHPVVSVVSVTDTDGTDGHIMWMARPPDDDPCVRGDD

pLDDT: mean 86.67, std 10.65, range [45.25, 96.19]

Radius of gyration: 16.23 Å; chains: 1; bounding box: 38×33×37 Å